Protein AF-E5WUM4-F1 (afdb_monomer_lite)

Secondary structure (DSSP, 8-state):
--------------GGGEEEEEEEEE-SS-EEEEEEEEESSTHHHHHHHHHHHTT-EEEEEEE--TTTHHHHHHHHHHHHHHHHHT-

pLDDT: mean 85.49, std 18.34, range [38.06, 98.44]

Radius of gyration: 19.18 Å; chains: 1; bounding box: 37×63×32 Å

Structure (mmCIF, N/CA/C/O backbone):
data_AF-E5WUM4-F1
#
_entry.id   AF-E5WUM4-F1
#
loop_
_atom_site.group_PDB
_atom_site.id
_atom_site.type_symbol
_atom_site.label_atom_id
_atom_site.label_alt_id
_atom_site.label_comp_id
_atom_site.label_asym_id
_atom_site.label_entity_id
_atom_site.label_seq_id
_atom_site.pdbx_PDB_ins_code
_atom_site.Cartn_x
_atom_site.Cartn_y
_atom_site.Cartn_z
_atom_site.occupancy
_atom_site.B_iso_or_equiv
_atom_site.auth_seq_id
_atom_site.auth_comp_id
_atom_site.auth_asym_id
_atom_site.auth_atom_id
_atom_site.pdbx_PDB_model_num
ATOM 1 N N . MET A 1 1 ? 23.499 -52.354 -14.249 1.00 38.06 1 MET A N 1
ATOM 2 C CA . MET A 1 1 ? 24.408 -51.247 -13.888 1.00 38.06 1 MET A CA 1
ATOM 3 C C . MET A 1 1 ? 23.608 -49.959 -13.933 1.00 38.06 1 MET A C 1
ATOM 5 O O . MET A 1 1 ? 22.828 -49.807 -14.857 1.00 38.06 1 MET A O 1
ATOM 9 N N . ALA A 1 2 ? 23.762 -49.169 -12.867 1.00 43.41 2 ALA A N 1
ATOM 10 C CA . ALA A 1 2 ? 23.368 -47.781 -12.615 1.00 43.41 2 ALA A CA 1
ATOM 11 C C . ALA A 1 2 ? 22.163 -47.164 -13.360 1.00 43.41 2 ALA A C 1
ATOM 13 O O . ALA A 1 2 ? 22.173 -46.933 -14.562 1.00 43.41 2 ALA A O 1
ATOM 14 N N . VAL A 1 3 ? 21.171 -46.816 -12.541 1.00 50.78 3 VAL A N 1
ATOM 15 C CA . VAL A 1 3 ? 20.198 -45.729 -12.706 1.00 50.78 3 VAL A CA 1
ATOM 16 C C . VAL A 1 3 ? 20.894 -44.429 -13.113 1.00 50.78 3 VAL A C 1
ATOM 18 O O . VAL A 1 3 ? 21.803 -43.988 -12.414 1.00 50.78 3 VAL A O 1
ATOM 21 N N . GLU A 1 4 ? 20.383 -43.758 -14.141 1.00 42.28 4 GLU A N 1
ATOM 22 C CA . GLU A 1 4 ? 20.588 -42.320 -14.327 1.00 42.28 4 GLU A CA 1
ATOM 23 C C . GLU A 1 4 ? 19.222 -41.633 -14.353 1.00 42.28 4 GLU A C 1
ATOM 25 O O . GLU A 1 4 ? 18.636 -41.332 -15.388 1.00 42.28 4 GLU A O 1
ATOM 30 N N . THR A 1 5 ? 18.688 -41.418 -13.152 1.00 55.97 5 THR A N 1
ATOM 31 C CA . THR A 1 5 ? 17.642 -40.427 -12.912 1.00 55.97 5 THR A CA 1
ATOM 32 C C . THR A 1 5 ? 18.280 -39.050 -13.046 1.00 55.97 5 THR A C 1
ATOM 34 O O . THR A 1 5 ? 18.903 -38.569 -12.102 1.00 55.97 5 THR A O 1
ATOM 37 N N . THR A 1 6 ? 18.122 -38.387 -14.187 1.00 49.94 6 THR A N 1
ATOM 38 C CA . THR 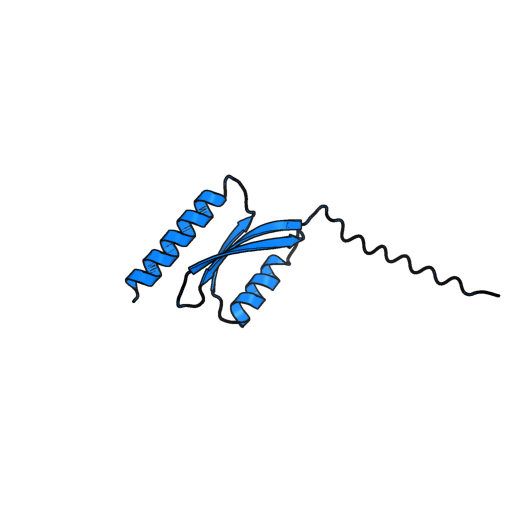A 1 6 ? 18.430 -36.955 -14.304 1.00 49.94 6 THR A CA 1
ATOM 39 C C . THR A 1 6 ? 17.134 -36.159 -14.268 1.00 49.94 6 THR A C 1
ATOM 41 O O . THR A 1 6 ? 16.547 -35.779 -15.277 1.00 49.94 6 THR A O 1
ATOM 44 N N . ALA A 1 7 ? 16.673 -35.909 -13.042 1.00 51.75 7 ALA A N 1
ATOM 45 C CA . ALA A 1 7 ? 15.745 -34.828 -12.767 1.00 51.75 7 ALA A CA 1
ATOM 46 C C . ALA A 1 7 ? 16.478 -33.499 -13.003 1.00 51.75 7 ALA A C 1
ATOM 48 O O . ALA A 1 7 ? 17.220 -33.024 -12.146 1.00 51.75 7 ALA A O 1
ATOM 49 N N . HIS A 1 8 ? 16.261 -32.888 -14.164 1.00 50.34 8 HIS A N 1
ATOM 50 C CA . HIS A 1 8 ? 16.620 -31.493 -14.406 1.00 50.34 8 HIS A CA 1
ATOM 51 C C . HIS A 1 8 ? 15.382 -30.609 -14.283 1.00 50.34 8 HIS A C 1
ATOM 53 O O . HIS A 1 8 ? 14.994 -29.910 -15.214 1.00 50.34 8 HIS A O 1
ATOM 59 N N . THR A 1 9 ? 14.765 -30.602 -13.101 1.00 48.97 9 THR A N 1
ATOM 60 C CA . THR A 1 9 ? 13.941 -29.455 -12.720 1.00 48.97 9 THR A CA 1
ATOM 61 C C . THR A 1 9 ? 14.905 -28.374 -12.258 1.00 48.97 9 THR A C 1
ATOM 63 O O . THR A 1 9 ? 15.221 -28.258 -11.074 1.00 48.97 9 THR A O 1
ATOM 66 N N . SER A 1 10 ? 15.443 -27.617 -13.215 1.00 49.09 10 SER A N 1
ATOM 67 C CA . SER A 1 10 ? 16.136 -26.367 -12.927 1.00 49.09 10 SER A CA 1
ATOM 68 C C . SER A 1 10 ? 15.155 -25.461 -12.192 1.00 49.09 10 SER A C 1
ATOM 70 O O . SER A 1 10 ? 14.324 -24.797 -12.806 1.00 49.09 10 SER A O 1
ATOM 72 N N . ASN A 1 11 ? 15.243 -25.445 -10.861 1.00 50.44 11 ASN A N 1
ATOM 73 C CA . ASN A 1 11 ? 14.574 -24.487 -9.986 1.00 50.44 11 ASN A CA 1
ATOM 74 C C . ASN A 1 11 ? 15.260 -23.121 -10.142 1.00 50.44 11 ASN A C 1
ATOM 76 O O . ASN A 1 11 ? 15.813 -22.536 -9.215 1.00 50.44 11 ASN A O 1
ATOM 80 N N . THR A 1 12 ? 15.265 -22.618 -11.369 1.00 46.44 12 THR A N 1
ATOM 81 C CA . THR A 1 12 ? 15.581 -21.239 -11.684 1.00 46.44 12 THR A CA 1
ATOM 82 C C . THR A 1 12 ? 14.240 -20.529 -11.724 1.00 46.44 12 THR A C 1
ATOM 84 O O . THR A 1 12 ? 13.700 -20.232 -12.787 1.00 46.44 12 THR A O 1
ATOM 87 N N . ILE A 1 13 ? 13.688 -20.231 -10.545 1.00 57.53 13 ILE A N 1
ATOM 88 C CA . ILE A 1 13 ? 12.898 -19.007 -10.431 1.00 57.53 13 ILE A CA 1
ATOM 89 C C . ILE A 1 13 ? 13.895 -17.922 -10.825 1.00 57.53 13 ILE A C 1
ATOM 91 O O . ILE A 1 13 ? 14.767 -17.553 -10.036 1.00 57.53 13 ILE A O 1
ATOM 95 N N . LYS A 1 14 ? 13.876 -17.536 -12.103 1.00 52.25 14 LYS A N 1
ATOM 96 C CA . LYS A 1 14 ? 14.697 -16.458 -12.633 1.00 52.25 14 LYS A CA 1
ATOM 97 C C . LYS A 1 14 ? 14.505 -15.288 -11.678 1.00 52.25 14 LYS A C 1
ATOM 99 O O . LYS A 1 14 ? 13.405 -14.753 -11.573 1.00 52.25 14 LYS A O 1
ATOM 104 N N . ARG A 1 15 ? 15.567 -14.899 -10.964 1.00 55.00 15 ARG A N 1
ATOM 105 C CA . ARG A 1 15 ? 15.605 -13.746 -10.037 1.00 55.00 15 ARG A CA 1
ATOM 106 C C . ARG A 1 15 ? 15.276 -12.407 -10.722 1.00 55.00 15 ARG A C 1
ATOM 108 O O . ARG A 1 15 ? 15.345 -11.358 -10.103 1.00 55.00 15 ARG A O 1
ATOM 115 N N . GLU A 1 16 ? 14.932 -12.456 -11.998 1.00 57.16 16 GLU A N 1
ATOM 116 C CA . GLU A 1 16 ? 14.839 -11.367 -12.957 1.00 57.16 16 GLU A CA 1
ATOM 117 C C . GLU A 1 16 ? 13.485 -10.645 -12.893 1.00 57.16 16 GLU A C 1
ATOM 119 O O . GLU A 1 16 ? 13.316 -9.620 -13.535 1.00 57.16 16 GLU A O 1
ATOM 124 N N . ASN A 1 17 ? 12.535 -11.143 -12.093 1.00 75.88 17 ASN A N 1
ATOM 125 C CA . ASN A 1 17 ? 11.143 -10.695 -12.130 1.00 75.88 17 ASN A CA 1
ATOM 126 C C . ASN A 1 17 ? 10.530 -10.410 -10.749 1.00 75.88 17 ASN A C 1
ATOM 128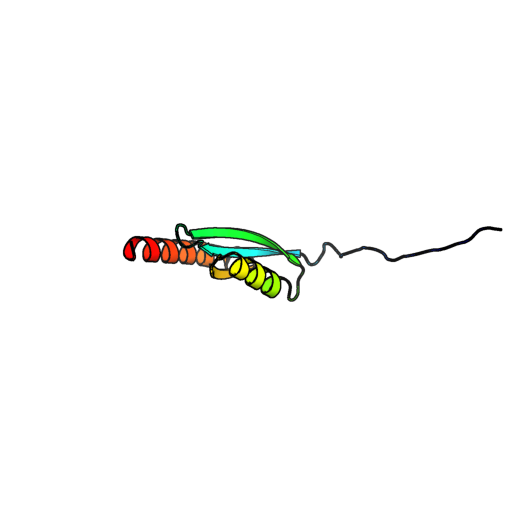 O O . ASN A 1 17 ? 9.310 -10.356 -10.624 1.00 75.88 17 ASN A O 1
ATOM 132 N N . VAL A 1 18 ? 11.344 -10.232 -9.703 1.00 87.06 18 VAL A N 1
ATOM 133 C CA . VAL A 1 18 ? 10.856 -9.859 -8.366 1.00 87.06 18 VAL A CA 1
ATOM 134 C C . VAL A 1 18 ? 10.867 -8.340 -8.219 1.00 87.06 18 VAL A C 1
ATOM 136 O O . VAL A 1 18 ? 11.920 -7.713 -8.301 1.00 87.06 18 VAL A O 1
ATOM 139 N N . MET A 1 19 ? 9.699 -7.755 -7.971 1.00 92.00 19 MET A N 1
ATOM 140 C CA . MET A 1 19 ? 9.507 -6.316 -7.838 1.00 92.00 19 MET A CA 1
ATOM 141 C C . MET A 1 19 ? 9.216 -5.931 -6.388 1.00 92.00 19 MET A C 1
ATOM 143 O O . MET A 1 19 ? 8.580 -6.680 -5.645 1.00 92.00 19 MET A O 1
ATOM 147 N N . LYS A 1 20 ? 9.687 -4.751 -5.976 1.00 94.44 20 LYS A N 1
ATOM 148 C CA . LYS A 1 20 ? 9.404 -4.195 -4.650 1.00 94.44 20 LYS A CA 1
ATOM 149 C C . LYS A 1 20 ? 8.063 -3.472 -4.687 1.00 94.44 20 LYS A C 1
ATOM 151 O O . LYS A 1 20 ? 7.939 -2.481 -5.395 1.00 94.44 20 LYS A O 1
ATOM 156 N N . TYR A 1 21 ? 7.110 -3.921 -3.889 1.00 95.62 21 TYR A N 1
ATOM 157 C CA . TYR A 1 21 ? 5.824 -3.270 -3.664 1.00 95.62 21 TYR A CA 1
ATOM 158 C C . TYR A 1 21 ? 5.812 -2.580 -2.302 1.00 95.62 21 TYR A C 1
ATOM 160 O O . TYR A 1 2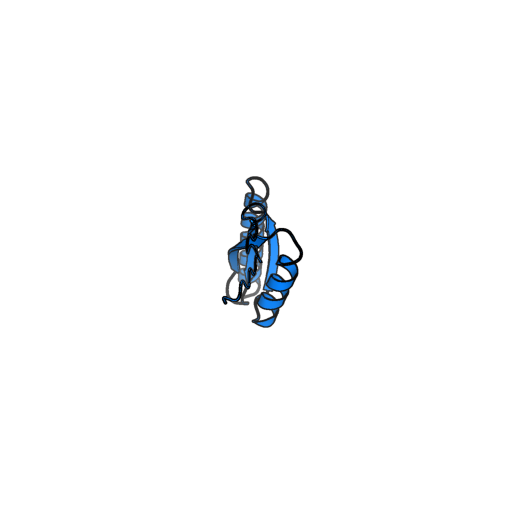1 ? 6.490 -3.026 -1.369 1.00 95.62 21 TYR A O 1
ATOM 168 N N . TYR A 1 22 ? 5.034 -1.509 -2.185 1.00 97.69 22 TYR A N 1
ATOM 169 C CA . TYR A 1 22 ? 4.566 -1.010 -0.898 1.00 97.69 22 TYR A CA 1
ATOM 170 C C . TYR A 1 22 ? 3.092 -1.359 -0.709 1.00 97.69 22 TYR A C 1
ATOM 172 O O . TYR A 1 22 ? 2.343 -1.454 -1.675 1.00 97.69 22 TYR A O 1
ATOM 180 N N . PHE A 1 23 ? 2.688 -1.504 0.547 1.00 98.25 23 PHE A N 1
ATOM 181 C CA . PHE A 1 23 ? 1.299 -1.626 0.966 1.00 98.25 23 PHE A CA 1
ATOM 182 C C . PHE A 1 23 ? 1.052 -0.659 2.120 1.00 98.25 23 PHE A C 1
ATOM 184 O O . PHE A 1 23 ? 1.859 -0.607 3.050 1.00 98.25 23 PHE A O 1
ATOM 191 N N . ILE A 1 24 ? -0.053 0.081 2.073 1.00 98.44 24 ILE A N 1
ATOM 192 C CA . ILE A 1 24 ? -0.546 0.895 3.186 1.00 98.44 24 ILE A CA 1
ATOM 193 C C . ILE A 1 24 ? -1.576 0.070 3.944 1.00 98.44 24 ILE A C 1
ATOM 195 O O . ILE A 1 24 ? -2.627 -0.286 3.403 1.00 98.44 24 ILE A O 1
ATOM 199 N N . LEU A 1 25 ? -1.246 -0.267 5.185 1.00 98.38 25 LEU A N 1
ATOM 200 C CA . LEU A 1 25 ? -1.955 -1.259 5.983 1.00 98.38 25 LEU A CA 1
ATOM 201 C C . LEU A 1 25 ? -2.506 -0.644 7.264 1.00 98.38 25 LEU A C 1
ATOM 203 O O . LEU A 1 25 ? -1.918 0.299 7.790 1.00 98.38 25 LEU A O 1
ATOM 207 N N . THR A 1 26 ? -3.596 -1.213 7.783 1.00 97.62 26 THR A N 1
ATOM 208 C CA . THR A 1 26 ? -4.067 -0.956 9.155 1.00 97.62 26 THR A CA 1
ATOM 209 C C . THR A 1 26 ? -4.559 -2.227 9.829 1.00 97.62 26 THR A C 1
ATOM 211 O O . THR A 1 26 ? -5.227 -3.037 9.184 1.00 97.62 26 THR A O 1
ATOM 214 N N . ASP A 1 27 ? -4.359 -2.338 11.140 1.00 96.19 27 ASP A N 1
ATOM 215 C CA . ASP A 1 27 ? -4.965 -3.370 12.002 1.00 96.19 27 ASP A CA 1
ATOM 216 C C . ASP A 1 27 ? -6.193 -2.854 12.788 1.00 96.19 27 ASP A C 1
ATOM 218 O O . ASP A 1 27 ? -6.732 -3.543 13.652 1.00 96.19 27 ASP A O 1
ATOM 222 N N . GLY A 1 28 ? -6.624 -1.620 12.507 1.00 90.62 28 GLY A N 1
ATOM 223 C CA . GLY A 1 28 ? -7.692 -0.923 13.228 1.00 90.62 28 GLY A CA 1
ATOM 224 C C . GLY A 1 28 ? -7.209 -0.089 14.419 1.00 90.62 28 GLY A C 1
ATOM 225 O O . GLY A 1 28 ? -7.986 0.709 14.937 1.00 90.62 28 GLY A O 1
ATOM 226 N N . LYS A 1 29 ? -5.941 -0.216 14.826 1.00 92.81 29 LYS A N 1
ATOM 227 C CA . LYS A 1 29 ? -5.310 0.611 15.867 1.00 92.81 29 LYS A CA 1
ATOM 228 C C . LYS A 1 29 ? -4.300 1.577 15.273 1.00 92.81 29 LYS A C 1
ATOM 230 O O . LYS A 1 29 ? -4.352 2.760 15.593 1.00 92.81 29 LYS A O 1
ATOM 235 N N . ASP A 1 30 ? -3.463 1.079 14.369 1.00 95.19 30 ASP A N 1
ATOM 236 C CA . ASP A 1 30 ? -2.396 1.838 13.727 1.00 95.19 30 ASP A CA 1
ATOM 237 C C . ASP A 1 30 ? -2.404 1.661 12.204 1.00 95.19 30 ASP A C 1
ATOM 239 O O . ASP A 1 30 ? -3.016 0.736 11.660 1.00 95.19 30 ASP A O 1
ATOM 243 N N . ALA A 1 31 ? -1.701 2.566 11.517 1.00 97.44 31 ALA A N 1
ATOM 244 C CA . ALA A 1 31 ? -1.450 2.505 10.082 1.00 97.44 31 ALA A CA 1
ATOM 245 C C . ALA A 1 31 ? 0.052 2.553 9.788 1.00 97.44 31 ALA A C 1
ATOM 247 O O . ALA A 1 31 ? 0.770 3.363 10.383 1.00 9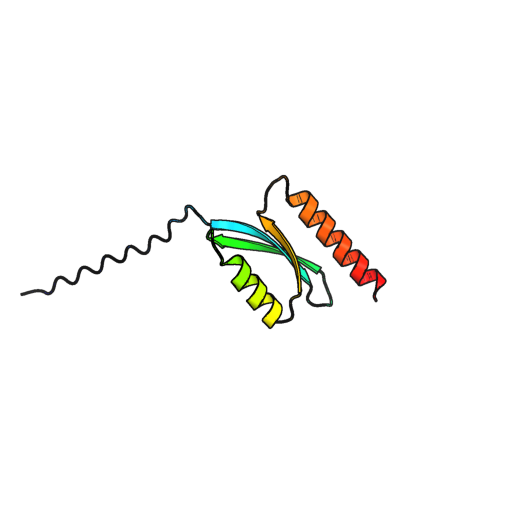7.44 31 ALA A O 1
ATOM 248 N N . TRP A 1 32 ? 0.523 1.735 8.844 1.00 98.38 32 TRP A N 1
ATOM 249 C CA . TRP A 1 32 ? 1.937 1.681 8.459 1.00 98.38 32 TRP A CA 1
ATOM 250 C C . TRP A 1 32 ? 2.140 1.306 6.988 1.00 98.38 32 TRP A C 1
ATOM 252 O O . TRP A 1 32 ? 1.238 0.802 6.316 1.00 98.38 32 TRP A O 1
ATOM 262 N N . ILE A 1 33 ? 3.361 1.539 6.499 1.00 98.31 33 ILE A N 1
ATOM 263 C CA . ILE A 1 33 ? 3.827 1.071 5.192 1.00 98.31 33 ILE A CA 1
ATOM 264 C C . ILE A 1 33 ? 4.589 -0.249 5.346 1.00 98.31 33 ILE A C 1
ATOM 266 O O . ILE A 1 33 ? 5.504 -0.359 6.163 1.00 98.31 33 ILE A O 1
ATOM 270 N N . GLN A 1 34 ? 4.239 -1.250 4.542 1.00 97.94 34 GLN A N 1
ATOM 271 C CA . GLN A 1 34 ? 4.956 -2.521 4.461 1.00 97.94 34 GLN A CA 1
ATOM 272 C C . GLN A 1 34 ? 5.578 -2.679 3.077 1.00 97.94 34 GLN A C 1
ATOM 274 O O . GLN A 1 34 ? 4.896 -2.541 2.065 1.00 97.94 34 GLN A O 1
ATOM 279 N N . PHE A 1 35 ? 6.867 -3.022 3.028 1.00 97.00 35 PHE A N 1
ATOM 280 C CA . PHE A 1 35 ? 7.546 -3.363 1.780 1.00 97.00 35 PHE A CA 1
ATOM 281 C C . PHE A 1 35 ? 7.594 -4.872 1.587 1.00 97.00 35 PHE A C 1
ATOM 283 O O . PHE A 1 35 ? 7.966 -5.599 2.512 1.00 97.00 35 PHE A O 1
ATOM 290 N N . VAL A 1 36 ? 7.255 -5.329 0.383 1.00 95.12 36 VAL A N 1
ATOM 291 C CA . VAL A 1 36 ? 7.237 -6.753 0.027 1.00 95.12 36 VAL A CA 1
ATOM 292 C C . VAL A 1 36 ? 7.834 -6.934 -1.359 1.00 95.12 36 VAL A C 1
ATOM 294 O O . VAL A 1 36 ? 7.553 -6.165 -2.273 1.00 95.12 36 VAL A O 1
ATOM 297 N N . TYR A 1 37 ? 8.670 -7.954 -1.517 1.00 92.81 37 TYR A N 1
ATOM 298 C CA . TYR A 1 37 ? 9.235 -8.336 -2.803 1.00 92.81 37 TYR A CA 1
ATOM 299 C C . TYR A 1 37 ? 8.408 -9.482 -3.377 1.00 92.81 37 TYR A C 1
ATOM 301 O O . TYR A 1 37 ? 8.400 -10.573 -2.810 1.00 92.81 37 TYR A O 1
ATOM 309 N N . LEU A 1 38 ? 7.697 -9.228 -4.474 1.00 90.62 38 LEU A N 1
ATOM 310 C CA . LEU A 1 38 ? 6.805 -10.203 -5.102 1.00 90.62 38 LEU A CA 1
ATOM 311 C C . LEU A 1 38 ? 7.228 -10.458 -6.553 1.00 90.62 38 LEU A C 1
ATOM 313 O O . LEU A 1 38 ? 7.633 -9.514 -7.236 1.00 90.62 38 LEU A O 1
ATOM 317 N N . PRO A 1 39 ? 7.147 -11.706 -7.048 1.00 88.19 39 PRO A N 1
ATOM 318 C CA . PRO A 1 39 ? 7.318 -11.982 -8.469 1.00 88.19 39 PRO A CA 1
ATOM 319 C C . PRO A 1 39 ? 6.257 -11.256 -9.307 1.00 88.19 39 PRO A C 1
ATOM 321 O O . PRO A 1 39 ? 5.135 -11.041 -8.849 1.00 88.19 39 PRO A O 1
ATOM 324 N N . THR A 1 40 ? 6.585 -10.927 -10.555 1.00 72.38 40 THR A N 1
ATOM 325 C CA . THR A 1 40 ? 5.622 -10.405 -11.535 1.00 72.38 40 THR A CA 1
ATOM 326 C C . THR A 1 40 ? 4.553 -11.465 -11.811 1.00 72.38 40 THR A C 1
ATOM 328 O O . THR A 1 40 ? 4.871 -12.589 -12.199 1.00 72.38 40 THR A O 1
ATOM 331 N N . GLY A 1 41 ? 3.288 -11.117 -11.566 1.00 72.00 41 GLY A N 1
ATOM 332 C CA . GLY A 1 41 ? 2.132 -12.010 -11.680 1.00 72.00 41 GLY A CA 1
ATOM 333 C C . GLY A 1 41 ? 1.096 -11.764 -10.578 1.00 72.00 41 GLY A C 1
ATOM 334 O O . GLY A 1 41 ? 1.176 -10.781 -9.841 1.00 72.00 41 GLY A O 1
ATOM 335 N N . ASP A 1 42 ? 0.149 -12.688 -10.421 1.00 78.31 42 ASP A N 1
ATOM 336 C CA . ASP A 1 42 ? -1.024 -12.517 -9.544 1.00 78.31 42 ASP A CA 1
ATOM 337 C C . ASP A 1 42 ? -0.746 -12.695 -8.037 1.00 78.31 42 ASP A C 1
ATOM 339 O O . ASP A 1 42 ? -1.675 -12.723 -7.224 1.00 78.31 42 ASP A O 1
ATOM 343 N N . TYR A 1 43 ? 0.524 -12.763 -7.621 1.00 87.31 43 TYR A N 1
ATOM 344 C CA . TYR A 1 43 ? 0.928 -12.939 -6.218 1.00 87.31 43 TYR A CA 1
ATOM 345 C C . TYR A 1 43 ? 0.444 -11.812 -5.299 1.00 87.31 43 TYR A C 1
ATOM 347 O O . TYR A 1 43 ? 0.203 -12.042 -4.114 1.00 87.31 43 TYR A O 1
ATOM 355 N N . VAL A 1 44 ? 0.256 -10.606 -5.844 1.00 90.88 44 VAL A N 1
ATOM 356 C CA . VAL A 1 44 ? -0.266 -9.453 -5.098 1.00 90.88 44 VAL A CA 1
ATOM 357 C C . VAL A 1 44 ? -1.687 -9.718 -4.598 1.00 90.88 44 VAL A C 1
ATOM 359 O O . VAL A 1 44 ? -1.998 -9.442 -3.441 1.00 90.88 44 VAL A O 1
ATOM 362 N N . SER A 1 45 ? -2.537 -10.316 -5.437 1.00 91.38 45 SER A N 1
ATOM 363 C CA . SER A 1 45 ? -3.922 -10.628 -5.068 1.00 91.38 45 SER A CA 1
ATOM 364 C C . SER A 1 45 ? -3.994 -11.661 -3.937 1.00 91.38 45 SER A C 1
ATOM 366 O O . SER A 1 45 ? -4.753 -11.482 -2.982 1.00 91.38 45 SER A O 1
ATOM 368 N N . GLY A 1 46 ? -3.142 -12.693 -3.996 1.00 93.25 46 GLY A N 1
ATOM 369 C CA . GLY A 1 46 ? -3.004 -13.699 -2.944 1.00 93.25 46 GLY A CA 1
ATOM 370 C C . GLY A 1 46 ? -2.546 -13.078 -1.628 1.00 93.25 46 GLY A C 1
ATOM 371 O O . GLY A 1 46 ? -3.172 -13.302 -0.596 1.00 93.25 46 GLY A O 1
ATOM 372 N N . TYR A 1 47 ? -1.536 -12.208 -1.682 1.00 94.25 47 TYR A N 1
ATOM 373 C CA . TYR A 1 47 ? -1.030 -11.515 -0.501 1.00 94.25 47 TYR A CA 1
ATOM 374 C C . TYR A 1 47 ? -2.081 -10.601 0.150 1.00 94.25 47 TYR A C 1
ATOM 376 O O . TYR A 1 47 ? -2.262 -10.633 1.365 1.00 94.25 47 TYR A O 1
ATOM 384 N N . ILE A 1 48 ? -2.846 -9.841 -0.644 1.00 95.50 48 ILE A N 1
ATOM 385 C CA . ILE A 1 48 ? -3.949 -9.003 -0.136 1.00 95.50 48 ILE A CA 1
ATOM 386 C C . ILE A 1 48 ? -5.033 -9.859 0.523 1.00 95.50 48 ILE A C 1
ATOM 388 O O . ILE A 1 48 ? -5.561 -9.490 1.574 1.00 95.50 48 ILE A O 1
ATOM 392 N N . ARG A 1 49 ? -5.383 -10.996 -0.084 1.00 96.06 49 ARG A N 1
ATOM 393 C CA . ARG A 1 49 ? -6.363 -11.929 0.482 1.00 96.06 49 ARG A CA 1
ATOM 394 C C . ARG A 1 49 ? -5.890 -12.463 1.834 1.00 96.06 49 ARG A C 1
ATOM 396 O O . ARG A 1 49 ? -6.677 -12.482 2.778 1.00 96.06 49 ARG A O 1
ATOM 403 N N . ASP A 1 50 ? -4.622 -12.843 1.933 1.00 96.06 50 ASP A N 1
ATOM 404 C CA . ASP A 1 50 ? -4.045 -13.380 3.162 1.00 96.06 50 ASP A CA 1
ATOM 405 C C . ASP A 1 50 ? -4.001 -12.304 4.264 1.00 96.06 50 ASP A C 1
ATOM 407 O O . ASP A 1 50 ? -4.442 -12.569 5.382 1.00 96.06 50 ASP A O 1
ATOM 411 N N . LEU A 1 51 ? -3.611 -11.061 3.944 1.00 97.38 51 LEU A N 1
ATOM 412 C CA . LEU A 1 51 ? -3.673 -9.921 4.874 1.00 97.38 51 LEU A CA 1
ATOM 413 C C . LEU A 1 51 ? -5.091 -9.689 5.416 1.00 97.38 51 LEU A C 1
ATOM 415 O O . LEU A 1 51 ? -5.295 -9.601 6.627 1.00 97.38 51 LEU A O 1
ATOM 419 N N . ARG A 1 52 ? -6.092 -9.658 4.530 1.00 96.88 52 ARG A N 1
ATOM 420 C CA . ARG A 1 52 ? -7.495 -9.481 4.934 1.00 96.88 52 ARG A CA 1
ATOM 421 C C . ARG A 1 52 ? -7.994 -10.628 5.808 1.00 96.88 52 ARG A C 1
ATOM 423 O O . ARG A 1 52 ? -8.768 -10.387 6.729 1.00 96.88 52 ARG A O 1
ATOM 430 N N . SER A 1 53 ? -7.537 -11.856 5.557 1.00 97.44 53 SER A N 1
ATOM 431 C CA . SER A 1 53 ? -7.935 -13.029 6.346 1.00 97.44 53 SER A CA 1
ATOM 432 C C . SER A 1 53 ? -7.492 -12.960 7.813 1.00 97.44 53 SER A C 1
ATOM 434 O O . SER A 1 53 ? -8.159 -13.526 8.675 1.00 97.44 53 SER A O 1
ATOM 436 N N . VAL A 1 54 ? -6.412 -12.225 8.105 1.00 97.00 54 VAL A N 1
ATOM 437 C CA . VAL A 1 54 ? -5.889 -12.018 9.467 1.00 97.00 54 VAL A CA 1
ATOM 438 C C . VAL A 1 54 ? -6.300 -10.668 10.068 1.00 97.00 54 VAL A C 1
ATOM 440 O O . VAL A 1 54 ? -5.748 -10.245 11.079 1.00 97.00 54 VAL A O 1
ATOM 443 N N . GLY A 1 55 ? -7.276 -9.984 9.461 1.00 96.75 55 GLY A N 1
ATOM 444 C CA . GLY A 1 55 ? -7.819 -8.720 9.964 1.00 96.75 55 GLY A CA 1
ATOM 445 C C . GLY A 1 55 ? -7.035 -7.469 9.563 1.00 96.75 55 GLY A C 1
ATOM 446 O O . GLY A 1 55 ? -7.336 -6.387 10.061 1.00 96.75 55 GLY A O 1
ATOM 447 N N . ILE A 1 56 ? -6.067 -7.577 8.647 1.00 98.31 56 ILE A N 1
ATOM 448 C CA . ILE A 1 56 ? -5.349 -6.413 8.120 1.00 98.31 56 ILE A CA 1
ATOM 449 C C . ILE A 1 56 ? -6.111 -5.817 6.938 1.00 98.31 56 ILE A C 1
ATOM 451 O O . ILE A 1 56 ? -6.365 -6.473 5.925 1.00 98.31 56 ILE A O 1
ATOM 455 N N . SER A 1 57 ? -6.443 -4.534 7.048 1.00 97.31 57 SER A N 1
ATOM 456 C CA . SER A 1 57 ? -7.011 -3.767 5.941 1.00 97.31 57 SER A CA 1
ATOM 457 C C . SER A 1 57 ? -5.900 -3.216 5.055 1.00 97.31 57 SER A C 1
ATOM 459 O O . SER A 1 57 ? -4.896 -2.711 5.551 1.00 97.31 57 SER A O 1
ATOM 461 N N . VAL A 1 58 ? -6.102 -3.298 3.741 1.00 97.75 58 VAL A N 1
ATOM 462 C CA . VAL A 1 58 ? -5.196 -2.747 2.725 1.00 97.75 58 VAL A CA 1
ATOM 463 C C . VAL A 1 58 ? -5.864 -1.515 2.128 1.00 97.75 58 VAL A C 1
ATOM 465 O O . VAL A 1 58 ? -6.931 -1.643 1.527 1.00 97.75 58 VAL A O 1
ATOM 468 N N . HIS A 1 59 ? -5.251 -0.347 2.308 1.00 96.94 59 HIS A N 1
ATOM 469 C CA . HIS A 1 59 ? -5.780 0.939 1.836 1.00 96.94 59 HIS A CA 1
ATOM 470 C C . HIS A 1 59 ? -5.255 1.315 0.458 1.00 96.94 59 HIS A C 1
ATOM 472 O O . HIS A 1 59 ? -5.993 1.888 -0.336 1.00 96.94 59 HIS A O 1
ATOM 478 N N . ASP A 1 60 ? -3.997 0.986 0.182 1.00 97.38 60 ASP A N 1
ATOM 479 C CA . ASP A 1 60 ? -3.334 1.282 -1.085 1.00 97.38 60 ASP A CA 1
ATOM 480 C C . ASP A 1 60 ? -2.117 0.372 -1.261 1.00 97.38 60 ASP A C 1
ATOM 482 O O . ASP A 1 60 ? -1.567 -0.132 -0.274 1.00 97.38 60 ASP A O 1
ATOM 486 N N . TYR A 1 61 ? -1.714 0.135 -2.503 1.00 96.19 61 TYR A N 1
ATOM 487 C CA . TYR A 1 61 ? -0.497 -0.596 -2.834 1.00 96.19 61 TYR A CA 1
ATOM 488 C C . TYR A 1 61 ? -0.077 -0.310 -4.275 1.00 96.19 61 TYR A C 1
ATOM 490 O O . TYR A 1 61 ? -0.911 -0.227 -5.173 1.00 96.19 61 TYR A O 1
ATOM 498 N N . ASP A 1 62 ? 1.230 -0.231 -4.506 1.00 96.12 62 ASP A N 1
ATOM 499 C CA . ASP A 1 62 ? 1.817 -0.156 -5.845 1.00 96.12 62 ASP A CA 1
ATOM 500 C C . ASP A 1 62 ? 3.303 -0.557 -5.775 1.00 96.12 62 ASP A C 1
ATOM 502 O O . ASP A 1 62 ? 3.859 -0.831 -4.704 1.00 96.12 62 ASP A O 1
ATOM 506 N N . LEU A 1 63 ? 3.975 -0.605 -6.919 1.00 95.06 63 LEU A N 1
ATOM 507 C CA . LEU A 1 63 ? 5.422 -0.719 -7.014 1.00 95.06 63 LEU A CA 1
ATOM 508 C C . LEU A 1 63 ? 6.094 0.445 -6.290 1.00 95.06 63 LEU A C 1
ATOM 510 O O . LEU A 1 63 ? 5.696 1.594 -6.440 1.00 95.06 63 LEU A O 1
ATOM 514 N N . TRP A 1 64 ? 7.156 0.173 -5.537 1.00 96.25 64 TRP A N 1
ATOM 515 C CA . TRP A 1 64 ? 7.960 1.201 -4.886 1.00 96.25 64 TRP A CA 1
ATOM 516 C C . TRP A 1 64 ? 8.958 1.812 -5.871 1.00 96.25 64 TRP A C 1
ATOM 518 O O . TRP A 1 64 ? 10.024 1.247 -6.135 1.00 96.25 64 TRP A O 1
ATOM 528 N N . THR A 1 65 ? 8.626 2.994 -6.383 1.00 96.69 65 THR A N 1
ATOM 529 C CA . THR A 1 65 ? 9.451 3.792 -7.295 1.00 96.69 65 THR A CA 1
ATOM 530 C C . THR A 1 65 ? 9.618 5.210 -6.740 1.00 96.69 65 THR A C 1
ATOM 532 O O . THR A 1 65 ? 9.062 5.561 -5.697 1.00 96.69 65 THR A O 1
ATOM 535 N N . LYS A 1 66 ? 10.411 6.052 -7.414 1.00 97.25 66 LYS A N 1
ATOM 536 C CA . LYS A 1 66 ? 10.537 7.470 -7.033 1.00 97.25 66 LYS A CA 1
ATOM 537 C C . LYS A 1 66 ? 9.213 8.228 -7.175 1.00 97.25 66 LYS A C 1
ATOM 539 O O . LYS A 1 66 ? 8.977 9.143 -6.395 1.00 97.25 66 LYS A O 1
ATOM 544 N N . ASP A 1 67 ? 8.370 7.815 -8.116 1.00 97.81 67 ASP A N 1
ATOM 545 C CA . ASP A 1 67 ? 7.124 8.506 -8.449 1.00 97.81 67 ASP A CA 1
ATOM 546 C C . ASP A 1 67 ? 5.976 8.084 -7.529 1.00 97.81 67 ASP A C 1
ATOM 548 O O . ASP A 1 67 ? 5.145 8.903 -7.143 1.00 97.81 67 ASP A O 1
ATOM 552 N N . THR A 1 68 ? 5.952 6.813 -7.123 1.00 97.38 68 THR A N 1
ATOM 553 C CA . THR A 1 68 ? 4.904 6.279 -6.245 1.00 97.38 68 THR A CA 1
ATOM 554 C C . THR A 1 68 ? 5.194 6.504 -4.764 1.00 97.38 68 THR A C 1
ATOM 556 O O . THR A 1 68 ? 4.274 6.498 -3.948 1.00 97.38 68 THR A O 1
ATOM 559 N N . ARG A 1 69 ? 6.452 6.765 -4.389 1.00 97.69 69 ARG A N 1
ATOM 560 C CA . ARG A 1 69 ? 6.8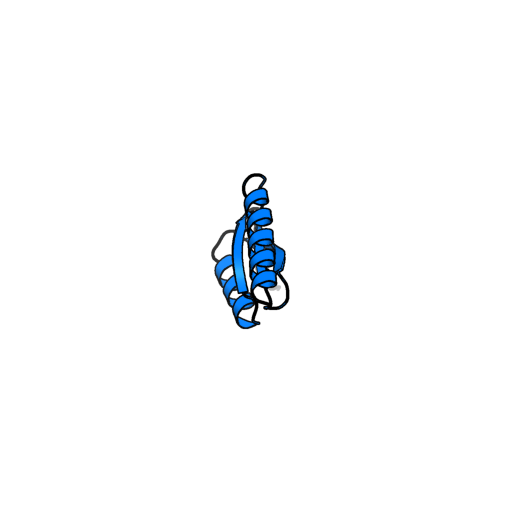34 7.045 -2.999 1.00 97.69 69 ARG A CA 1
ATOM 561 C C . ARG A 1 69 ? 6.047 8.212 -2.369 1.00 97.69 69 ARG A C 1
ATOM 563 O O . ARG A 1 69 ? 5.476 7.992 -1.302 1.00 97.69 69 ARG A O 1
ATOM 570 N N . PRO A 1 70 ? 5.966 9.412 -2.980 1.00 98.19 70 PRO A N 1
ATOM 571 C CA . PRO A 1 70 ? 5.195 10.516 -2.406 1.00 98.19 70 PRO A CA 1
ATOM 572 C C . PRO A 1 70 ? 3.698 10.208 -2.282 1.00 98.19 70 PRO A C 1
ATOM 574 O O . PRO A 1 70 ? 3.023 10.770 -1.422 1.00 98.19 70 PRO A O 1
ATOM 577 N N . ILE A 1 71 ? 3.171 9.325 -3.139 1.00 97.94 71 ILE A N 1
ATOM 578 C CA . ILE A 1 71 ? 1.779 8.866 -3.075 1.00 97.94 71 ILE A CA 1
ATOM 579 C C . ILE A 1 71 ? 1.597 7.988 -1.838 1.00 97.94 71 ILE A C 1
ATOM 581 O O . ILE A 1 71 ? 0.726 8.273 -1.024 1.00 97.94 71 ILE A O 1
ATOM 585 N N . ALA A 1 72 ? 2.472 6.999 -1.644 1.00 97.94 72 ALA A N 1
ATOM 586 C CA . ALA A 1 72 ? 2.448 6.115 -0.482 1.00 97.94 72 ALA A CA 1
ATOM 587 C C . ALA A 1 72 ? 2.543 6.887 0.847 1.00 97.94 72 ALA A C 1
ATOM 589 O O . ALA A 1 72 ? 1.763 6.636 1.766 1.00 97.94 72 ALA A O 1
ATOM 590 N N . GLU A 1 73 ? 3.473 7.846 0.939 1.00 98.12 73 GLU A N 1
ATOM 591 C CA . GLU A 1 73 ? 3.668 8.692 2.126 1.00 98.12 73 GLU A CA 1
ATOM 592 C C . GLU A 1 73 ? 2.407 9.526 2.421 1.00 98.12 73 GLU A C 1
ATOM 594 O O . GLU A 1 73 ? 1.881 9.479 3.533 1.00 98.12 73 GLU A O 1
ATOM 599 N N . ARG A 1 74 ? 1.841 10.195 1.406 1.00 98.38 74 ARG A N 1
ATOM 600 C CA . ARG A 1 74 ? 0.601 10.973 1.553 1.00 98.38 74 ARG A CA 1
ATOM 601 C C . ARG A 1 74 ? -0.601 10.099 1.922 1.00 98.38 74 ARG A C 1
ATOM 603 O O . ARG A 1 74 ? -1.427 10.502 2.739 1.00 98.38 74 ARG A O 1
ATOM 610 N N . THR A 1 75 ? -0.729 8.917 1.320 1.00 98.06 75 THR A N 1
ATOM 611 C CA . THR A 1 75 ? -1.817 7.987 1.640 1.00 98.06 75 THR A CA 1
ATOM 612 C C . THR A 1 75 ? -1.719 7.525 3.092 1.00 98.06 75 THR A C 1
ATOM 614 O O . THR A 1 75 ? -2.733 7.517 3.789 1.00 98.06 75 THR A O 1
ATOM 617 N N . LEU A 1 76 ? -0.515 7.208 3.578 1.00 98.31 76 LEU A N 1
ATOM 618 C CA . LEU A 1 76 ? -0.302 6.849 4.979 1.00 98.31 76 LEU A CA 1
ATOM 619 C C . LEU A 1 76 ? -0.731 7.979 5.925 1.00 98.31 76 LEU A C 1
ATOM 621 O O . LEU A 1 76 ? -1.506 7.730 6.848 1.00 98.31 76 LEU A O 1
ATOM 625 N N . GLU A 1 77 ? -0.285 9.211 5.669 1.00 97.88 77 GLU A N 1
ATOM 626 C CA . GLU A 1 77 ? -0.660 10.385 6.469 1.00 97.88 77 GLU A CA 1
ATOM 627 C C . GLU A 1 77 ? -2.181 10.584 6.505 1.00 97.88 77 GLU A C 1
ATOM 629 O O . GLU A 1 77 ? -2.764 10.770 7.575 1.00 97.88 77 GLU A O 1
ATOM 634 N N . HIS A 1 78 ? -2.853 10.482 5.354 1.00 97.25 78 HIS A N 1
ATOM 635 C CA . HIS A 1 78 ? -4.308 10.595 5.283 1.00 97.25 78 HIS A CA 1
ATOM 636 C C . HIS A 1 78 ? -5.027 9.498 6.077 1.00 97.25 78 HIS A C 1
ATOM 638 O O . HIS A 1 78 ? -6.026 9.782 6.740 1.00 97.25 78 HIS A O 1
ATOM 644 N N . VAL A 1 79 ? -4.555 8.250 6.014 1.00 96.81 79 VAL A N 1
ATOM 645 C CA . VAL A 1 79 ? -5.148 7.143 6.780 1.00 96.81 79 VAL A CA 1
ATOM 646 C C . VAL A 1 79 ? -4.976 7.390 8.280 1.00 96.81 79 VAL A C 1
ATOM 648 O O . VAL A 1 79 ? -5.955 7.309 9.021 1.00 96.81 79 VAL A O 1
ATOM 651 N N . GLN A 1 80 ? -3.778 7.779 8.721 1.00 96.38 80 GLN A N 1
ATOM 652 C CA . GLN A 1 80 ? -3.504 8.101 10.126 1.00 96.38 80 GLN A CA 1
ATOM 653 C C . GLN A 1 80 ? -4.386 9.250 10.632 1.00 96.38 80 GLN A C 1
ATOM 655 O O . GLN A 1 80 ? -5.005 9.128 11.688 1.00 96.38 80 GLN A O 1
ATOM 660 N N . GLN A 1 81 ? -4.530 10.330 9.858 1.00 95.56 81 GLN A N 1
ATOM 661 C CA . GLN A 1 81 ? -5.410 11.451 10.208 1.00 95.56 81 GLN A CA 1
ATOM 662 C C . GLN A 1 81 ? -6.869 11.010 10.380 1.00 95.56 81 GLN A C 1
ATOM 664 O O . GLN A 1 81 ? -7.506 11.379 11.366 1.00 95.56 81 GLN A O 1
ATOM 669 N N . ARG A 1 82 ? -7.398 10.179 9.470 1.00 93.62 82 ARG A N 1
ATOM 670 C CA . ARG A 1 82 ? -8.766 9.644 9.600 1.00 93.62 82 ARG A CA 1
ATOM 671 C C . ARG A 1 82 ? -8.934 8.812 10.867 1.00 93.62 82 ARG A C 1
ATOM 673 O O . ARG A 1 82 ? -9.960 8.929 11.533 1.00 93.62 82 ARG A O 1
ATOM 680 N N . MET A 1 83 ? -7.939 7.999 11.217 1.00 92.44 83 MET A N 1
ATOM 681 C CA . MET A 1 83 ? -7.978 7.184 12.434 1.00 92.44 83 MET A CA 1
ATOM 682 C C . MET A 1 83 ? -7.961 8.048 13.699 1.00 92.44 83 MET A C 1
ATOM 684 O O . MET A 1 83 ? -8.699 7.760 14.636 1.00 92.44 83 MET A O 1
ATOM 688 N N . MET A 1 84 ? -7.194 9.143 13.711 1.00 90.00 84 MET A N 1
ATOM 689 C CA . MET A 1 84 ? -7.185 10.097 14.828 1.00 90.00 84 MET A CA 1
ATOM 690 C C . MET A 1 84 ? -8.516 10.844 14.977 1.00 90.00 84 MET A C 1
ATOM 692 O O . MET A 1 84 ? -8.938 11.098 16.097 1.00 90.00 84 MET A O 1
ATOM 696 N N . MET A 1 85 ? -9.186 11.179 13.870 1.00 84.00 85 MET A N 1
ATOM 697 C CA . MET A 1 85 ? -10.481 11.880 13.885 1.00 84.00 85 MET A CA 1
ATOM 698 C C . MET A 1 85 ? -11.669 10.978 14.249 1.00 84.00 85 MET A C 1
ATOM 700 O O . MET A 1 85 ? -12.739 11.486 14.569 1.00 84.00 85 MET A O 1
ATOM 704 N N . THR A 1 86 ? -11.501 9.656 14.161 1.00 71.88 86 THR A N 1
ATOM 705 C CA . THR A 1 86 ? -12.557 8.666 14.454 1.00 71.88 86 THR A CA 1
ATOM 706 C C . THR A 1 86 ? -12.463 8.121 15.889 1.00 71.88 86 THR A C 1
ATOM 708 O O . THR A 1 86 ? -13.309 7.332 16.302 1.00 71.88 86 THR A O 1
ATOM 711 N N . LYS A 1 87 ? -11.430 8.515 16.640 1.00 58.47 87 LYS A N 1
ATOM 712 C CA . LYS A 1 87 ? -11.182 8.087 18.020 1.00 58.47 87 LYS A CA 1
ATOM 713 C C . LYS A 1 87 ? -11.917 8.974 19.020 1.00 58.47 87 LYS A C 1
ATOM 715 O O . LYS A 1 87 ? -12.410 8.406 20.018 1.00 58.47 87 LYS A O 1
#

Sequence (87 aa):
MAVETTAHTSNTIKRENVMKYYFILTDGKDAWIQFVYLPTGDYVSGYIRDLR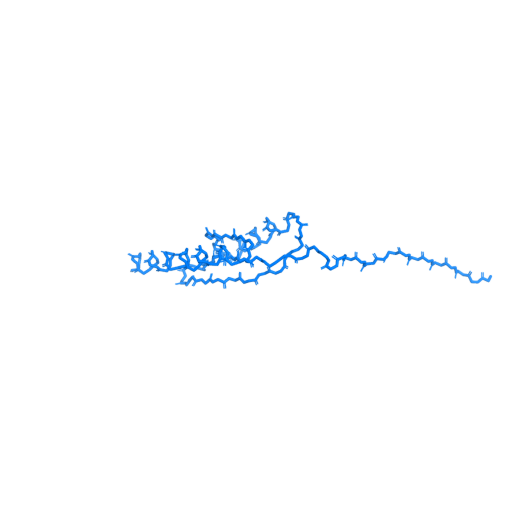SVGISVHDYDLWTKDTRPIAERTLEHVQQRMMMTK

Foldseek 3Di:
DDDDPDPPPPPCPPPVFWFWKWWFKDLLQATDIDIDTHGPDDVVVVVCVVCVVVRMDTDDMDTDDPVCVVVSVVSRVVVRVVSVVVD

Organism: NCBI:txid665953